Protein AF-W1SCR5-F1 (afdb_monomer)

pLDDT: mean 95.05, std 3.15, range [81.44, 98.25]

Sequence (53 aa):
MVMDAIRSTSKRGEIVLDPFGGSGSTLIAAEKTKCHGRLIKYEPSYCEVTIRR

Mean predicted aligned error: 2.44 Å

Foldseek 3Di:
DLLVVCVVPHDAAAEDEDADCDQVVNCVSCVVNNYHYDYHDDDVVSVVNNVVD

Radius of gyration: 10.98 Å; Cα contacts (8 Å, |Δi|>4): 69; chains: 1; bounding box: 23×22×24 Å

Structure (mmCIF, N/CA/C/O backbone):
data_AF-W1SCR5-F1
#
_entry.id   AF-W1SCR5-F1
#
loop_
_atom_site.group_PDB
_atom_site.id
_atom_site.type_symbol
_atom_site.label_atom_id
_atom_site.label_alt_id
_atom_site.label_comp_id
_atom_site.label_asym_id
_atom_site.label_entity_id
_atom_site.label_seq_id
_atom_site.pdbx_PDB_ins_code
_atom_site.Cartn_x
_atom_site.Cartn_y
_atom_site.Cartn_z
_atom_site.occupancy
_atom_site.B_iso_or_equiv
_atom_site.auth_seq_id
_atom_site.auth_comp_id
_atom_site.auth_asym_id
_atom_site.auth_atom_id
_atom_site.pdbx_PDB_model_num
ATOM 1 N N . MET A 1 1 ? 2.291 10.822 6.932 1.00 87.25 1 MET A N 1
ATOM 2 C CA . MET A 1 1 ? 1.692 11.331 5.679 1.00 87.25 1 MET A CA 1
ATOM 3 C C . MET A 1 1 ? 0.662 10.367 5.086 1.00 87.25 1 MET A C 1
ATOM 5 O O . MET A 1 1 ? -0.515 10.652 5.229 1.00 87.25 1 MET A O 1
ATOM 9 N N . VAL A 1 2 ? 1.028 9.216 4.493 1.00 94.81 2 VAL A N 1
ATOM 10 C CA . VAL A 1 2 ? 0.030 8.319 3.842 1.00 94.81 2 VAL A CA 1
ATOM 11 C C . VAL A 1 2 ? -0.983 7.723 4.831 1.00 94.81 2 VAL A C 1
ATOM 13 O O . VAL A 1 2 ? -2.180 7.769 4.584 1.00 94.81 2 VAL A O 1
ATOM 16 N N . MET A 1 3 ? -0.531 7.212 5.983 1.00 97.00 3 MET A N 1
ATOM 17 C CA . MET A 1 3 ? -1.447 6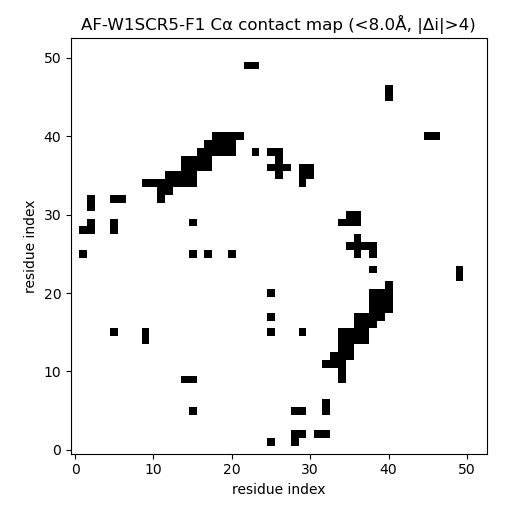.676 7.007 1.00 97.00 3 MET A CA 1
ATOM 18 C C . MET A 1 3 ? -2.417 7.736 7.544 1.00 97.00 3 MET A C 1
ATOM 20 O O . MET A 1 3 ? -3.556 7.410 7.857 1.00 97.00 3 MET A O 1
ATOM 24 N N . ASP A 1 4 ? -1.970 8.987 7.661 1.00 97.19 4 ASP A N 1
ATOM 25 C CA . ASP A 1 4 ? -2.795 10.083 8.179 1.00 97.19 4 ASP A CA 1
ATOM 26 C C . ASP A 1 4 ? -3.887 10.450 7.176 1.00 97.19 4 ASP A C 1
ATOM 28 O O . ASP A 1 4 ? -5.0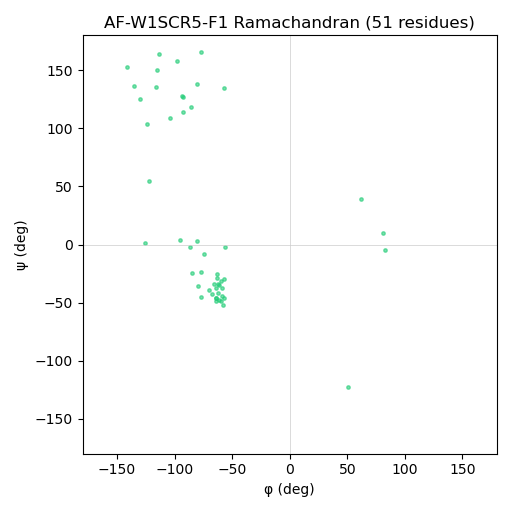35 10.637 7.571 1.00 97.19 4 ASP A O 1
ATOM 32 N N . ALA A 1 5 ? -3.555 10.448 5.880 1.00 96.88 5 ALA A N 1
ATOM 33 C CA . ALA A 1 5 ? -4.541 10.580 4.816 1.00 96.88 5 ALA A CA 1
ATOM 34 C C . ALA A 1 5 ? -5.596 9.466 4.903 1.00 96.88 5 ALA A C 1
ATOM 36 O O . ALA A 1 5 ? -6.776 9.777 5.018 1.00 96.88 5 ALA A O 1
ATOM 37 N N . ILE A 1 6 ? -5.182 8.193 4.975 1.00 97.56 6 ILE A N 1
ATOM 38 C CA . ILE A 1 6 ? -6.120 7.057 5.073 1.00 97.56 6 ILE A CA 1
ATOM 39 C C . ILE A 1 6 ? -7.014 7.171 6.317 1.00 97.56 6 ILE A C 1
ATOM 41 O O . ILE A 1 6 ? -8.223 6.992 6.226 1.00 97.56 6 ILE A O 1
ATOM 45 N N . ARG A 1 7 ? -6.456 7.523 7.484 1.00 96.94 7 ARG A N 1
ATOM 46 C CA . ARG A 1 7 ? -7.248 7.718 8.716 1.00 96.94 7 ARG A CA 1
ATOM 47 C C . ARG A 1 7 ? -8.256 8.860 8.614 1.00 96.94 7 ARG A C 1
ATOM 49 O O . ARG A 1 7 ? -9.260 8.830 9.316 1.00 96.94 7 ARG A O 1
ATOM 56 N N . SER A 1 8 ? -7.963 9.865 7.793 1.00 97.12 8 SER A N 1
ATOM 57 C CA . SER A 1 8 ? -8.808 11.050 7.635 1.00 97.12 8 SER A CA 1
ATOM 58 C C . SER A 1 8 ? -9.927 10.839 6.618 1.00 97.12 8 SER A C 1
ATOM 60 O O . SER A 1 8 ? -10.940 11.529 6.686 1.00 97.12 8 SER A O 1
ATOM 62 N N . THR A 1 9 ? -9.753 9.914 5.669 1.00 97.00 9 THR A N 1
ATOM 63 C CA . THR A 1 9 ? -10.652 9.762 4.514 1.00 97.00 9 THR A CA 1
ATOM 64 C C . THR A 1 9 ? -11.228 8.360 4.336 1.00 97.00 9 THR A C 1
ATOM 66 O O . THR A 1 9 ? -11.974 8.134 3.385 1.00 97.00 9 THR A O 1
ATOM 69 N N . SER A 1 10 ? -10.911 7.409 5.215 1.00 96.69 10 SER A N 1
ATOM 70 C CA . SER A 1 10 ? -11.388 6.027 5.116 1.00 96.69 10 SER A CA 1
ATOM 71 C C . SER A 1 10 ? -11.736 5.438 6.478 1.00 96.69 10 SER A C 1
ATOM 73 O O . SER A 1 10 ? -11.186 5.807 7.519 1.00 96.69 10 SER A O 1
ATOM 75 N N . LYS A 1 11 ? -12.656 4.477 6.468 1.00 97.31 11 LYS A N 1
ATOM 76 C CA . LYS A 1 11 ? -13.022 3.657 7.623 1.00 97.31 11 LYS A CA 1
ATOM 77 C C . LYS A 1 11 ? -12.301 2.315 7.571 1.00 97.31 11 LYS A C 1
ATOM 79 O O . LYS A 1 11 ? -11.896 1.823 6.521 1.00 97.31 11 LYS A O 1
ATOM 84 N N . ARG A 1 12 ? -12.179 1.680 8.736 1.00 96.94 12 ARG A N 1
ATOM 85 C CA . ARG A 1 12 ? -11.606 0.332 8.850 1.00 96.94 12 ARG A CA 1
ATOM 86 C C . ARG A 1 12 ? -12.386 -0.649 7.971 1.00 96.94 12 ARG A C 1
ATOM 88 O O . ARG A 1 12 ? -13.612 -0.659 8.009 1.00 96.94 12 ARG A O 1
ATOM 95 N N . GLY A 1 13 ? -11.662 -1.477 7.227 1.00 97.38 13 GLY A N 1
ATOM 96 C CA . GLY A 1 13 ? -12.212 -2.430 6.262 1.00 97.38 13 GLY A CA 1
ATOM 97 C C . GLY A 1 13 ? -12.548 -1.839 4.889 1.00 97.38 13 GLY A C 1
ATOM 98 O O . GLY A 1 13 ? -12.897 -2.598 3.990 1.00 97.38 13 GLY A O 1
ATOM 99 N N . GLU A 1 14 ? -12.428 -0.524 4.679 1.00 98.25 14 GLU A N 1
ATOM 100 C CA . GLU A 1 14 ? -12.613 0.064 3.347 1.00 98.25 14 GLU A CA 1
ATOM 101 C C . GLU A 1 14 ? -11.391 -0.164 2.446 1.00 98.25 14 GLU A C 1
ATOM 103 O O . GLU A 1 14 ? -10.311 -0.561 2.896 1.00 98.25 14 GLU A O 1
ATOM 108 N N . ILE A 1 15 ? -11.581 0.060 1.145 1.00 98.19 15 ILE A N 1
ATOM 109 C CA . ILE A 1 15 ? -10.554 -0.141 0.125 1.00 98.19 15 ILE A CA 1
ATOM 110 C C . ILE A 1 15 ? -9.803 1.167 -0.125 1.00 98.19 15 ILE A C 1
ATOM 112 O O . ILE A 1 15 ? -10.406 2.176 -0.480 1.00 98.19 15 ILE A O 1
ATOM 116 N N . VAL A 1 16 ? -8.476 1.108 -0.039 1.00 97.94 16 VAL A N 1
ATOM 117 C CA . VAL A 1 16 ? -7.570 2.172 -0.482 1.00 97.94 16 VAL A CA 1
ATOM 118 C C . VAL A 1 16 ? -6.951 1.744 -1.81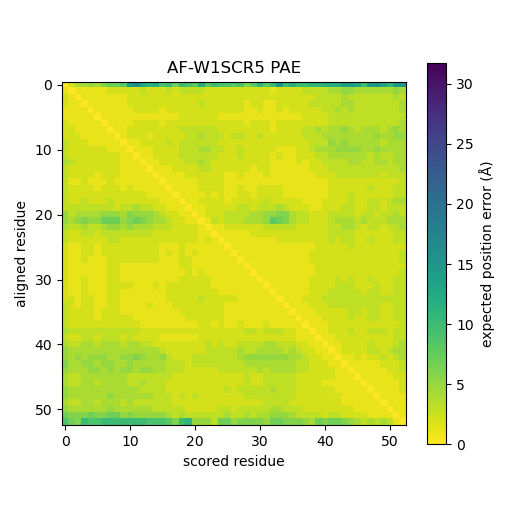0 1.00 97.94 16 VAL A C 1
ATOM 120 O O . VAL A 1 16 ? -6.142 0.814 -1.852 1.00 97.94 16 VAL A O 1
ATOM 123 N N . LEU A 1 17 ? -7.354 2.403 -2.898 1.00 97.50 17 LEU A N 1
ATOM 124 C CA . LEU A 1 17 ? -6.817 2.169 -4.239 1.00 97.50 17 LEU A CA 1
ATOM 125 C C . LEU A 1 17 ? -5.666 3.132 -4.528 1.00 97.50 17 LEU A C 1
ATOM 127 O O . LEU A 1 17 ? -5.834 4.346 -4.441 1.00 97.50 17 LEU A O 1
ATOM 131 N N . ASP A 1 18 ? -4.531 2.585 -4.949 1.00 96.56 18 ASP A N 1
ATOM 132 C CA . ASP A 1 18 ? -3.407 3.353 -5.473 1.00 96.56 18 ASP A CA 1
ATOM 133 C C . ASP A 1 18 ? -3.037 2.850 -6.881 1.00 96.56 18 ASP A C 1
ATOM 135 O O . ASP A 1 18 ? -2.438 1.778 -7.038 1.00 96.56 18 ASP A O 1
ATOM 139 N N . PRO A 1 19 ? -3.428 3.600 -7.930 1.00 95.75 19 PRO A N 1
ATOM 140 C CA . PRO A 1 19 ? -3.180 3.211 -9.314 1.00 95.75 19 PRO A CA 1
ATOM 141 C C . PRO A 1 19 ? -1.712 3.390 -9.737 1.00 95.75 19 PRO A C 1
ATOM 143 O O . PRO A 1 19 ? -1.336 2.941 -10.816 1.00 95.75 19 PRO A O 1
ATOM 146 N N . PHE A 1 20 ? -0.880 4.015 -8.899 1.00 94.25 20 PHE A N 1
ATOM 147 C CA . PHE A 1 20 ? 0.530 4.286 -9.159 1.00 94.25 20 PHE A CA 1
ATOM 148 C C . PHE A 1 20 ? 1.386 3.653 -8.066 1.00 94.25 20 PHE A C 1
ATOM 150 O O . PHE A 1 20 ? 2.207 4.328 -7.448 1.00 94.25 20 PHE A O 1
ATOM 157 N N . GLY A 1 21 ? 1.220 2.343 -7.850 1.00 90.56 21 GLY A N 1
ATOM 158 C CA . GLY A 1 21 ? 1.666 1.622 -6.653 1.00 90.56 21 GLY A CA 1
ATOM 159 C C . GLY A 1 21 ? 3.153 1.709 -6.283 1.00 90.56 21 GLY A C 1
ATOM 160 O O . GLY A 1 21 ? 3.547 1.136 -5.270 1.00 90.56 21 GLY A O 1
ATOM 161 N N . GLY A 1 22 ? 3.992 2.392 -7.070 1.00 90.06 22 GLY A N 1
ATOM 162 C CA . GLY A 1 22 ? 5.253 2.992 -6.631 1.00 90.06 22 GLY A CA 1
ATOM 163 C C . GLY A 1 22 ? 6.161 2.032 -5.874 1.00 90.06 22 GLY A C 1
ATOM 164 O O . GLY A 1 22 ? 6.519 0.972 -6.379 1.00 90.06 22 GLY A O 1
ATOM 165 N N . SER A 1 23 ? 6.528 2.378 -4.641 1.00 91.06 23 SER A N 1
ATOM 166 C CA . SER A 1 23 ? 7.292 1.498 -3.746 1.00 91.06 23 SER A CA 1
ATOM 167 C C . SER A 1 23 ? 6.418 0.537 -2.926 1.00 91.06 23 SER A C 1
ATOM 169 O O . SER A 1 23 ? 6.947 -0.264 -2.166 1.00 91.06 23 SER A O 1
ATOM 171 N N . GLY A 1 24 ? 5.094 0.586 -3.046 1.00 93.19 24 GLY A N 1
ATOM 172 C CA . GLY A 1 24 ? 4.165 -0.231 -2.264 1.00 93.19 24 GLY A CA 1
ATOM 173 C C . GLY A 1 24 ? 3.884 0.296 -0.854 1.00 93.19 24 GLY A C 1
ATOM 174 O O . GLY A 1 24 ? 3.235 -0.382 -0.060 1.00 93.19 24 GLY A O 1
ATOM 175 N N . SER A 1 25 ? 4.330 1.514 -0.530 1.00 94.75 25 SER A N 1
ATOM 176 C CA . SER A 1 25 ? 4.096 2.150 0.774 1.00 94.75 25 SER A CA 1
ATOM 177 C C . SER A 1 25 ? 2.607 2.274 1.122 1.00 94.75 25 SER A C 1
ATOM 179 O O . SER A 1 25 ? 2.254 2.182 2.300 1.00 94.75 25 SER A O 1
ATOM 181 N N . THR A 1 26 ? 1.731 2.410 0.122 1.00 95.94 26 THR A N 1
ATOM 182 C CA . THR A 1 26 ? 0.277 2.463 0.318 1.00 95.94 26 THR A CA 1
ATOM 183 C C . THR A 1 26 ? -0.290 1.161 0.886 1.00 95.94 26 THR A C 1
ATOM 185 O O . THR A 1 26 ? -1.143 1.232 1.766 1.00 95.94 26 THR A O 1
ATOM 188 N N . LEU A 1 27 ? 0.212 -0.020 0.490 1.00 96.00 27 LEU A N 1
ATOM 189 C CA . LEU A 1 27 ? -0.232 -1.297 1.081 1.00 96.00 27 LEU A CA 1
ATOM 190 C C . LEU A 1 27 ? 0.118 -1.373 2.563 1.00 96.00 27 LEU A C 1
ATOM 192 O O . LEU A 1 27 ? -0.731 -1.701 3.385 1.00 96.00 27 LEU A O 1
ATOM 196 N N . ILE A 1 28 ? 1.352 -1.000 2.910 1.00 95.56 28 ILE A N 1
ATOM 197 C CA . ILE A 1 28 ? 1.820 -0.996 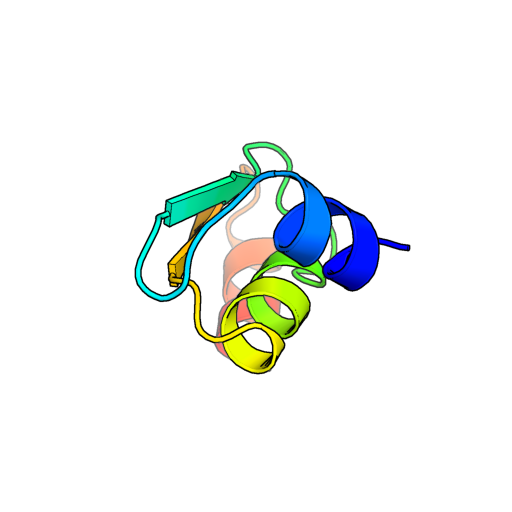4.300 1.00 95.56 28 ILE A CA 1
ATOM 198 C C . ILE A 1 2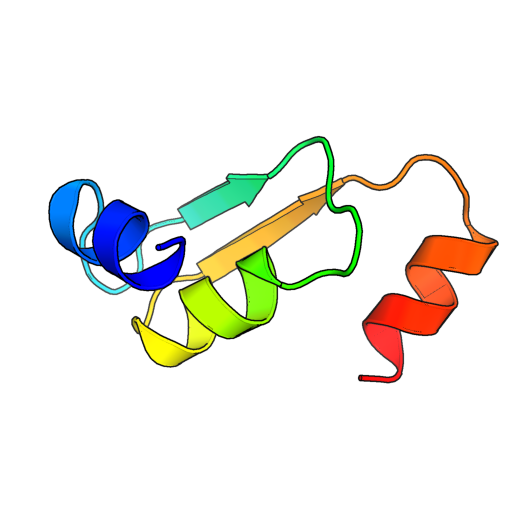8 ? 0.983 -0.020 5.136 1.00 95.56 28 ILE A C 1
ATOM 200 O O . ILE A 1 28 ? 0.615 -0.320 6.272 1.00 95.56 28 ILE A O 1
ATOM 204 N N . ALA A 1 29 ? 0.677 1.159 4.590 1.00 96.88 29 ALA A N 1
ATOM 205 C CA . ALA A 1 29 ? -0.149 2.149 5.268 1.00 96.88 29 ALA A CA 1
ATOM 206 C C . ALA A 1 29 ? -1.603 1.677 5.435 1.00 96.88 29 ALA A C 1
ATOM 208 O O . ALA A 1 29 ? -2.167 1.852 6.517 1.00 96.88 29 ALA A O 1
ATOM 209 N N . ALA A 1 30 ? -2.193 1.061 4.407 1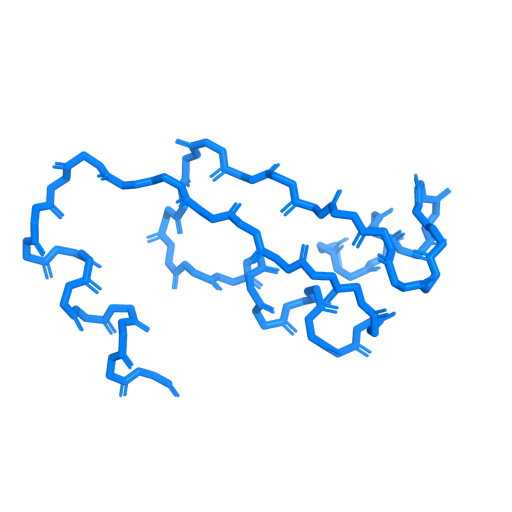.00 97.38 30 ALA A N 1
ATOM 210 C CA . ALA A 1 30 ? -3.543 0.504 4.455 1.00 97.38 30 ALA A CA 1
ATOM 211 C C . ALA A 1 30 ? -3.649 -0.608 5.510 1.00 97.38 30 ALA A C 1
ATOM 213 O O . ALA A 1 30 ? -4.507 -0.529 6.387 1.00 97.38 30 ALA A O 1
ATOM 214 N N . GLU A 1 31 ? -2.704 -1.551 5.532 1.00 96.69 31 GLU A N 1
ATOM 215 C CA . GLU A 1 31 ? -2.670 -2.634 6.523 1.00 96.69 31 GLU A CA 1
ATOM 216 C C . GLU A 1 31 ? -2.564 -2.083 7.955 1.00 96.69 31 GLU A C 1
ATOM 218 O O . GLU A 1 31 ? -3.378 -2.386 8.829 1.00 96.69 31 GLU A O 1
ATOM 223 N N . LYS A 1 32 ? -1.624 -1.156 8.194 1.00 97.19 32 LYS A N 1
ATOM 224 C CA . LYS A 1 32 ? -1.437 -0.521 9.514 1.00 97.19 32 LYS A CA 1
ATOM 225 C C . LYS A 1 32 ? -2.640 0.304 9.975 1.00 97.19 32 LYS A C 1
ATOM 227 O O . LYS A 1 32 ? -2.818 0.515 11.177 1.00 97.19 32 LYS A O 1
ATOM 232 N N . THR A 1 33 ? -3.454 0.793 9.045 1.00 97.88 33 THR A N 1
ATOM 233 C CA . THR A 1 33 ? -4.697 1.527 9.333 1.00 97.88 33 THR A CA 1
ATOM 234 C C . THR A 1 33 ? -5.934 0.630 9.309 1.00 97.88 33 THR A C 1
ATOM 236 O O . THR A 1 33 ? -7.037 1.113 9.564 1.00 97.88 33 THR A O 1
ATOM 239 N N . LYS A 1 34 ? -5.753 -0.686 9.123 1.00 97.94 34 LYS A N 1
ATOM 240 C CA . LYS A 1 34 ? -6.807 -1.708 9.089 1.00 97.94 34 LYS A CA 1
ATOM 241 C C . LYS A 1 34 ? -7.806 -1.483 7.953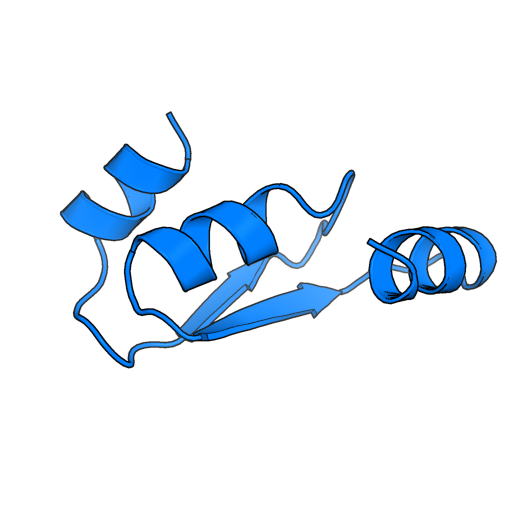 1.00 97.94 34 LYS A C 1
ATOM 243 O O . LYS A 1 34 ? -9.009 -1.664 8.138 1.00 97.94 34 LYS A O 1
ATOM 248 N N . CYS A 1 35 ? -7.289 -1.065 6.805 1.00 98.12 35 CYS A N 1
ATOM 249 C CA . CYS A 1 35 ? -7.980 -0.954 5.525 1.00 98.12 35 CYS A CA 1
ATOM 250 C C . CYS A 1 35 ? -7.391 -1.973 4.538 1.00 98.12 35 CYS A C 1
ATOM 252 O O . CYS A 1 35 ? -6.284 -2.473 4.734 1.00 98.12 35 CYS A O 1
ATOM 254 N N . HIS A 1 36 ? -8.098 -2.250 3.447 1.00 98.00 36 HIS A N 1
ATOM 255 C CA . HIS A 1 36 ? -7.604 -3.119 2.382 1.00 98.00 36 HIS A CA 1
ATOM 256 C C . HIS A 1 36 ? -6.913 -2.294 1.297 1.00 98.00 36 HIS A C 1
ATOM 258 O O . HIS A 1 36 ? -7.553 -1.522 0.587 1.00 98.00 36 HIS A O 1
ATOM 264 N N . GLY A 1 37 ? -5.603 -2.468 1.140 1.00 96.81 37 GLY A N 1
ATOM 265 C CA . GLY A 1 37 ? -4.859 -1.824 0.062 1.00 96.81 37 GLY A CA 1
ATOM 266 C C . GLY A 1 37 ? -5.002 -2.575 -1.267 1.00 96.81 37 GLY A C 1
ATOM 267 O O . GLY A 1 37 ? -4.922 -3.802 -1.304 1.00 96.81 37 GLY A O 1
ATOM 268 N N . ARG A 1 38 ? -5.182 -1.844 -2.371 1.00 97.00 38 ARG A N 1
ATOM 269 C CA . ARG A 1 38 ? -5.127 -2.375 -3.743 1.00 97.00 38 ARG A CA 1
ATOM 270 C C . ARG A 1 38 ? -4.200 -1.509 -4.583 1.00 97.00 38 ARG A C 1
ATOM 272 O O . ARG A 1 38 ? -4.398 -0.300 -4.652 1.00 97.00 38 ARG A O 1
ATOM 279 N N . LEU A 1 39 ? -3.207 -2.127 -5.218 1.00 95.56 39 LEU A N 1
ATOM 280 C CA . LEU A 1 39 ? -2.242 -1.429 -6.066 1.00 95.56 39 LEU A CA 1
ATOM 281 C C . LEU A 1 39 ? -2.355 -1.856 -7.519 1.00 95.56 39 LEU A C 1
ATOM 283 O O . LEU A 1 39 ? -2.620 -3.023 -7.806 1.00 95.56 39 LEU A O 1
ATOM 287 N N . ILE A 1 40 ? -2.022 -0.930 -8.412 1.00 95.69 40 ILE A N 1
ATOM 288 C CA . ILE A 1 40 ? -1.706 -1.233 -9.806 1.00 95.69 40 ILE A CA 1
ATOM 289 C C . ILE A 1 40 ? -0.248 -0.860 -10.061 1.00 95.69 40 ILE A C 1
ATOM 291 O O . ILE A 1 40 ? 0.234 0.193 -9.638 1.00 95.69 40 ILE A O 1
ATOM 295 N N . LYS A 1 41 ? 0.459 -1.750 -10.756 1.00 94.00 41 LYS A N 1
ATOM 296 C CA . LYS A 1 41 ? 1.796 -1.507 -11.285 1.00 94.00 41 LYS A CA 1
ATOM 297 C C . LYS A 1 41 ? 1.857 -2.007 -12.713 1.00 94.00 41 LYS A C 1
ATOM 299 O O . LYS A 1 41 ? 1.357 -3.085 -13.017 1.00 94.00 41 LYS A O 1
ATOM 304 N N . TYR A 1 42 ? 2.468 -1.197 -13.565 1.00 92.81 42 TYR A N 1
ATOM 305 C CA . TYR A 1 42 ? 2.605 -1.511 -14.979 1.00 92.81 42 TYR A CA 1
ATOM 306 C C . TYR A 1 42 ? 3.713 -2.539 -15.227 1.00 92.81 42 TYR A C 1
ATOM 308 O O . TYR A 1 42 ? 3.518 -3.506 -15.952 1.00 92.81 42 TYR A O 1
ATOM 316 N N . GLU A 1 43 ? 4.865 -2.343 -14.589 1.00 93.81 43 GLU A N 1
ATOM 317 C CA . GLU A 1 43 ? 6.061 -3.140 -14.840 1.00 93.81 43 GLU A CA 1
ATOM 318 C C . GLU A 1 43 ? 6.062 -4.434 -13.998 1.00 93.81 43 GLU A C 1
ATOM 320 O O . GLU A 1 43 ? 6.108 -4.351 -12.761 1.00 93.81 43 GLU A O 1
ATOM 325 N N . PRO A 1 44 ? 6.070 -5.632 -14.620 1.00 93.31 44 PRO A N 1
ATOM 326 C CA . PRO A 1 44 ? 5.990 -6.906 -13.900 1.00 93.31 44 PRO A CA 1
ATOM 327 C C . PRO A 1 44 ? 7.128 -7.120 -12.897 1.00 93.31 44 PRO A C 1
ATOM 329 O O . PRO A 1 44 ? 6.903 -7.625 -11.796 1.00 93.31 44 PRO A O 1
ATOM 332 N N . SER A 1 45 ? 8.346 -6.686 -13.232 1.00 94.06 45 SER A N 1
ATOM 333 C CA . SER A 1 45 ? 9.499 -6.803 -12.331 1.00 94.06 45 SER A CA 1
ATOM 334 C C . SER A 1 45 ? 9.301 -6.010 -11.028 1.00 94.06 45 SER A C 1
ATOM 336 O O . SER A 1 45 ? 9.686 -6.467 -9.951 1.00 94.06 45 SER A O 1
ATOM 338 N N . TYR A 1 46 ? 8.612 -4.865 -11.077 1.00 93.25 46 TYR A N 1
ATOM 339 C CA . TYR A 1 46 ? 8.263 -4.091 -9.882 1.00 93.25 46 TYR A CA 1
ATOM 340 C C . TYR A 1 46 ? 7.086 -4.671 -9.093 1.00 93.25 46 TYR A C 1
ATOM 342 O O . TYR A 1 46 ? 6.977 -4.382 -7.892 1.00 93.25 46 TYR A O 1
ATOM 350 N N . CYS A 1 47 ? 6.212 -5.459 -9.723 1.00 93.44 47 CYS A N 1
ATOM 351 C CA . CYS A 1 47 ? 5.205 -6.253 -9.017 1.00 93.44 47 CYS A CA 1
ATOM 352 C C . CYS A 1 47 ? 5.889 -7.306 -8.144 1.00 93.44 47 CYS A C 1
ATOM 354 O O . CYS A 1 47 ? 5.620 -7.361 -6.946 1.00 93.44 47 CYS A O 1
ATOM 356 N N . GLU A 1 48 ? 6.842 -8.051 -8.708 1.00 93.94 48 GLU A N 1
ATOM 357 C CA . GLU A 1 48 ? 7.571 -9.113 -8.002 1.00 93.94 48 GLU A CA 1
ATOM 358 C C . GLU A 1 48 ? 8.275 -8.591 -6.742 1.00 93.94 48 GLU A C 1
ATOM 360 O O . GLU A 1 48 ? 8.132 -9.149 -5.655 1.00 93.94 48 GLU A O 1
ATOM 365 N N . VAL A 1 49 ? 8.967 -7.452 -6.850 1.00 93.31 49 VAL A N 1
ATOM 366 C CA . VAL A 1 49 ? 9.620 -6.801 -5.699 1.00 93.31 49 VAL A CA 1
ATOM 367 C C . VAL A 1 49 ? 8.617 -6.424 -4.603 1.00 93.31 49 VAL A C 1
ATOM 369 O O . VAL A 1 49 ? 8.963 -6.416 -3.425 1.00 93.31 49 VAL A O 1
ATOM 372 N N . THR A 1 50 ? 7.379 -6.096 -4.973 1.00 92.69 50 THR A N 1
ATOM 373 C CA . THR A 1 50 ? 6.338 -5.689 -4.014 1.00 92.69 50 THR A CA 1
ATOM 374 C C . THR A 1 50 ? 5.708 -6.879 -3.317 1.00 92.69 50 THR A C 1
ATOM 376 O O . THR A 1 50 ? 5.404 -6.776 -2.138 1.00 92.69 50 THR A O 1
ATOM 379 N N . ILE A 1 51 ? 5.539 -7.998 -4.024 1.00 91.00 51 ILE A N 1
ATOM 380 C CA . ILE A 1 51 ? 4.997 -9.242 -3.464 1.00 91.00 51 ILE A CA 1
ATOM 381 C C . ILE A 1 51 ? 5.946 -9.828 -2.410 1.00 91.00 51 ILE A C 1
ATOM 383 O O . ILE A 1 51 ? 5.493 -10.403 -1.429 1.00 91.00 51 ILE A O 1
ATOM 387 N N . ARG A 1 52 ? 7.263 -9.673 -2.589 1.00 89.94 52 ARG A N 1
ATOM 388 C CA . ARG A 1 52 ? 8.285 -10.219 -1.677 1.00 89.94 52 ARG A CA 1
ATOM 389 C C . ARG A 1 52 ? 8.531 -9.393 -0.401 1.00 89.94 52 ARG A C 1
ATOM 391 O O . ARG A 1 52 ? 9.457 -9.724 0.338 1.00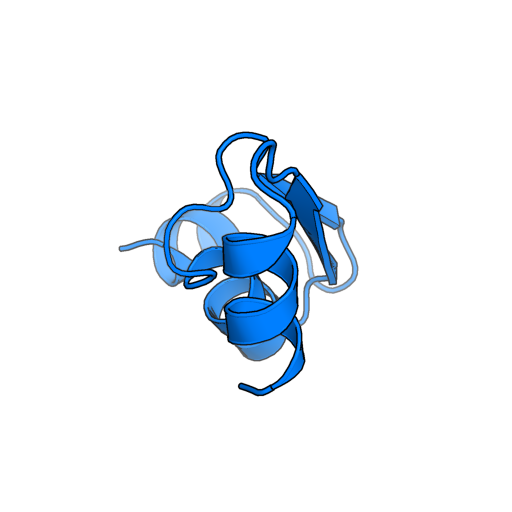 89.94 52 ARG A O 1
ATOM 398 N N . ARG A 1 53 ? 7.789 -8.307 -0.171 1.00 81.44 53 ARG A N 1
ATOM 399 C CA . ARG A 1 53 ? 7.913 -7.440 1.016 1.00 81.44 53 ARG A CA 1
ATOM 400 C C . ARG A 1 53 ? 6.909 -7.807 2.092 1.00 81.44 53 ARG A C 1
ATOM 402 O O . ARG A 1 53 ? 7.306 -7.710 3.272 1.00 81.44 53 ARG A O 1
#

Nearest PDB structures (foldseek):
  5hfj-assembly1_A  TM=8.863E-01  e=4.549E-03  Helicobacter pylori 26695
  5hek-assembly3_D  TM=8.749E-01  e=6.038E-03  Helicobacter pylori 26695
  5hek-assembly3_B  TM=8.805E-01  e=8.014E-03  Helicobacter pylori 26695
  3cjr-assembly1_A  TM=8.422E-01  e=6.700E-02  unclassified
  3cjt-assembly4_G  TM=8.366E-01  e=1.681E-01  unclassified

Secondary structure (DSSP, 8-state):
-HHHHHHHH--TT-EEEETT-T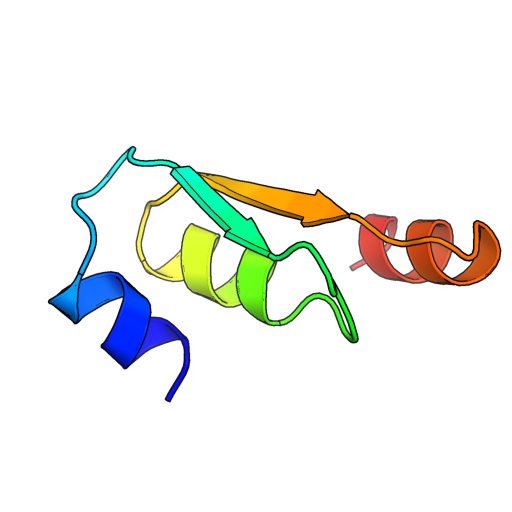TSHHHHHHHHTT-EEEE--S-HHHHHHHHT-

Solvent-accessible surface area (backbone atoms only — not comparable to full-atom values): 3186 Å² total; per-residue (Å²): 109,71,48,56,51,47,67,74,75,51,57,74,72,38,76,48,80,36,79,71,30,80,88,40,62,62,44,58,30,22,53,78,62,48,24,42,49,44,72,33,71,88,54,67,73,62,44,54,63,51,74,76,107